Protein AF-A0A537E3X8-F1 (afdb_monomer)

pLDDT: mean 77.58, std 12.45, range [46.03, 91.12]

Sequence (72 aa):
M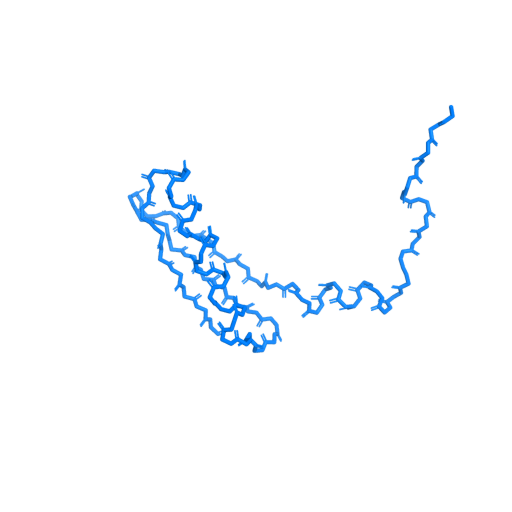SRHHLAKRARKGQIENVVSGLCGVQAQRKSSLTEVTVKPFRNLSSARKQLVKEEAASFGEFMGTKVEVTIL

Mean predicted aligned error: 10.25 Å

Nearest PDB structures (foldseek):
  6yef-assembly1_c  TM=6.050E-01  e=2.789E-01  Staphylococcus aureus subsp. aureus NCTC 8325
  3byr-assembly1_A-2  TM=5.311E-01  e=4.802E-01  Thermus thermophilus
  3byp-assembly1_B  TM=5.019E-01  e=5.139E-01  unclassified
  3q7j-assembly2_B  TM=4.309E-01  e=4.486E-01  Thermoplasma acidophilum DSM 1728
  3gr0-assembly2_B  TM=5.196E-01  e=1.631E+00  Salmonella enterica subsp. enterica serovar Typhimurium

Solvent-accessible surface area (backbone atoms only — not comparable to full-atom values): 4351 Å² total; per-residue (Å²): 134,87,82,65,82,73,78,63,80,74,56,68,69,59,51,48,55,55,59,60,67,45,53,53,73,48,77,47,79,56,94,67,37,32,42,33,42,38,44,48,77,52,90,71,52,72,70,55,52,46,52,55,53,53,52,41,49,54,50,14,62,76,68,76,28,52,56,48,79,45,77,103

Radius of gyration: 16.41 Å; Cα contacts (8 Å, |Δi|>4): 78; chains: 1; bounding box: 29×35×43 Å

Structure (mmCIF, N/CA/C/O backbone):
data_AF-A0A537E3X8-F1
#
_entry.id   AF-A0A537E3X8-F1
#
loop_
_atom_site.group_PDB
_atom_site.id
_atom_site.type_symbol
_atom_site.label_atom_id
_atom_site.label_alt_id
_atom_site.label_comp_id
_atom_site.label_asym_id
_atom_site.label_entity_id
_atom_site.label_seq_id
_atom_site.pdbx_PDB_ins_code
_atom_site.Cartn_x
_atom_site.Cartn_y
_atom_site.Cartn_z
_atom_site.occupancy
_atom_site.B_iso_or_equiv
_atom_site.auth_seq_id
_atom_site.auth_comp_id
_atom_site.auth_asym_id
_atom_site.auth_atom_id
_a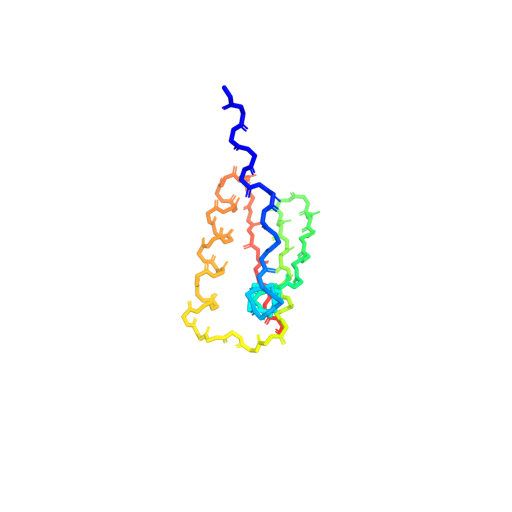tom_site.pdbx_PDB_model_num
ATOM 1 N N . MET A 1 1 ? -4.635 27.545 -30.850 1.00 46.03 1 MET A N 1
ATOM 2 C CA . MET A 1 1 ? -4.402 26.193 -31.408 1.00 46.03 1 MET A CA 1
ATOM 3 C C . MET A 1 1 ? -4.219 25.206 -30.265 1.00 46.03 1 MET A C 1
ATOM 5 O O . MET A 1 1 ? -3.308 25.383 -29.466 1.00 46.03 1 MET A O 1
ATOM 9 N N . SER A 1 2 ? -5.123 24.232 -30.147 1.00 51.16 2 SER A N 1
ATOM 10 C CA . SER A 1 2 ? -5.146 23.242 -29.064 1.00 51.16 2 SER A CA 1
ATOM 11 C C . SER A 1 2 ? -3.982 22.252 -29.200 1.00 51.16 2 SER A C 1
ATOM 13 O O . SER A 1 2 ? -3.909 21.492 -30.166 1.00 51.16 2 SER A O 1
ATOM 15 N N . ARG A 1 3 ? -3.039 22.279 -28.250 1.00 53.28 3 ARG A N 1
ATOM 16 C CA . ARG A 1 3 ? -1.919 21.330 -28.162 1.00 53.28 3 ARG A CA 1
ATOM 17 C C . ARG A 1 3 ? -2.411 20.041 -2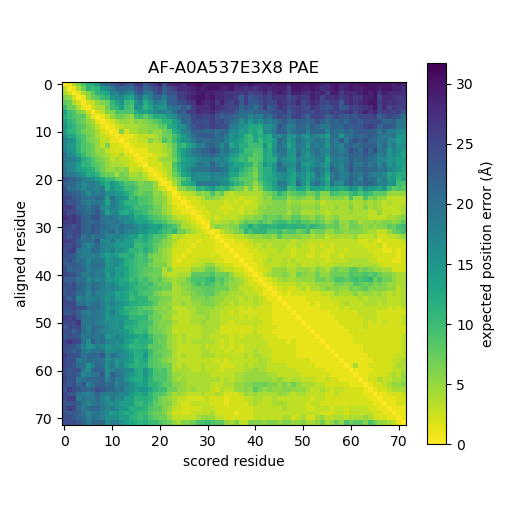7.507 1.00 53.28 3 ARG A C 1
ATOM 19 O O . ARG A 1 3 ? -2.226 19.836 -26.313 1.00 53.28 3 ARG A O 1
ATOM 26 N N . HIS A 1 4 ? -3.024 19.161 -28.291 1.00 47.50 4 HIS A N 1
ATOM 27 C CA . HIS A 1 4 ? -3.376 17.821 -27.828 1.00 47.50 4 HIS A CA 1
ATOM 28 C C . HIS A 1 4 ? -2.103 16.975 -27.636 1.00 47.50 4 HIS A C 1
ATOM 30 O O . HIS A 1 4 ? -1.660 16.253 -28.525 1.00 47.50 4 HIS A O 1
ATOM 36 N N . HIS A 1 5 ? -1.525 17.042 -26.439 1.00 53.66 5 HIS A N 1
ATOM 37 C CA . HIS A 1 5 ? -0.455 16.181 -25.903 1.00 53.66 5 HIS A CA 1
ATOM 38 C C . HIS A 1 5 ? -0.728 14.662 -26.000 1.00 53.66 5 HIS A C 1
ATOM 40 O O . HIS A 1 5 ? 0.178 13.866 -25.777 1.00 53.66 5 HIS A O 1
ATOM 46 N N . LEU A 1 6 ? -1.940 14.253 -26.388 1.00 55.44 6 LEU A N 1
ATOM 47 C CA . LEU A 1 6 ? -2.341 12.855 -26.578 1.00 55.44 6 LEU A CA 1
ATOM 48 C C . LEU A 1 6 ? -2.145 12.334 -28.017 1.00 55.44 6 LEU A C 1
ATOM 50 O O . LEU A 1 6 ? -2.345 11.149 -28.265 1.00 55.44 6 LEU A O 1
ATOM 54 N N . ALA A 1 7 ? -1.741 13.178 -28.977 1.00 58.25 7 ALA A N 1
ATOM 55 C CA . ALA A 1 7 ? -1.613 12.780 -30.387 1.00 58.25 7 ALA A CA 1
ATOM 56 C C . ALA A 1 7 ? -0.449 11.804 -30.667 1.00 58.25 7 ALA A C 1
ATOM 58 O O . ALA A 1 7 ? -0.435 11.126 -31.693 1.00 58.25 7 ALA A O 1
ATOM 59 N N . LYS A 1 8 ? 0.533 11.703 -29.761 1.00 66.00 8 LYS A N 1
ATOM 60 C CA . LYS A 1 8 ? 1.633 10.735 -29.864 1.00 66.00 8 LYS A CA 1
ATOM 61 C C . LYS A 1 8 ? 1.371 9.549 -28.945 1.00 66.00 8 LYS A C 1
ATOM 63 O O . LYS A 1 8 ? 1.437 9.679 -27.726 1.00 66.00 8 LYS A O 1
ATOM 68 N N . ARG A 1 9 ? 1.154 8.368 -29.535 1.00 64.88 9 ARG A N 1
ATOM 69 C CA . ARG A 1 9 ? 1.190 7.107 -28.783 1.00 64.88 9 ARG A CA 1
ATOM 70 C C . ARG A 1 9 ? 2.580 6.933 -28.173 1.00 64.88 9 ARG A C 1
ATOM 72 O O . ARG A 1 9 ? 3.586 6.992 -28.883 1.00 64.88 9 ARG A O 1
ATOM 79 N N . ALA A 1 10 ? 2.628 6.711 -26.862 1.00 67.31 10 ALA A N 1
ATOM 80 C CA . ALA A 1 10 ? 3.853 6.297 -26.197 1.00 67.31 10 ALA A CA 1
ATOM 81 C C . ALA A 1 10 ? 4.364 4.992 -26.831 1.00 67.31 10 ALA A C 1
ATOM 83 O O . ALA A 1 10 ? 3.581 4.130 -27.237 1.00 67.31 10 ALA A O 1
ATOM 84 N N . ARG A 1 11 ? 5.690 4.850 -26.948 1.00 73.38 11 ARG A N 1
ATOM 85 C CA . ARG A 1 11 ? 6.295 3.609 -27.454 1.00 73.38 11 ARG A CA 1
ATOM 86 C C . ARG A 1 11 ? 5.872 2.448 -26.552 1.00 73.38 11 ARG A C 1
ATOM 88 O O . ARG A 1 11 ? 5.854 2.610 -25.335 1.00 73.38 11 ARG A O 1
ATOM 95 N N . LYS A 1 12 ? 5.598 1.274 -27.132 1.00 69.50 12 LYS A N 1
ATOM 96 C CA . LYS A 1 12 ? 5.153 0.078 -26.393 1.00 69.50 12 LYS A CA 1
ATOM 97 C C . LYS A 1 12 ? 6.013 -0.208 -25.152 1.00 69.50 12 LYS A C 1
ATOM 99 O O . LYS A 1 12 ? 5.457 -0.344 -24.075 1.00 69.50 12 LYS A O 1
ATOM 104 N N . GLY A 1 13 ? 7.344 -0.146 -25.264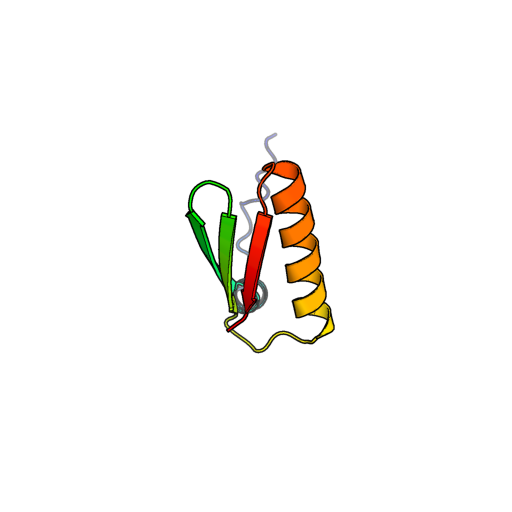 1.00 69.38 13 GLY A N 1
ATOM 105 C CA . GLY A 1 13 ? 8.247 -0.349 -24.119 1.00 69.38 13 GLY A CA 1
ATOM 106 C C . GLY A 1 13 ? 8.136 0.702 -23.000 1.00 69.38 13 GLY A C 1
ATOM 107 O O . GLY A 1 13 ? 8.398 0.405 -21.842 1.00 69.38 13 GLY A O 1
ATOM 108 N N . GLN A 1 14 ? 7.705 1.930 -23.308 1.00 67.44 14 GLN A N 1
ATOM 109 C CA . GLN A 1 14 ? 7.425 2.954 -22.291 1.00 67.44 14 GLN A CA 1
ATOM 110 C C . GLN A 1 14 ? 6.114 2.654 -21.559 1.00 67.44 14 GLN A C 1
ATOM 112 O O . GLN A 1 14 ? 6.045 2.797 -20.342 1.00 67.44 14 GLN A O 1
ATOM 117 N N . ILE A 1 15 ? 5.103 2.174 -22.288 1.00 64.12 15 ILE A N 1
ATOM 118 C CA . ILE A 1 15 ? 3.847 1.699 -21.700 1.00 64.12 15 ILE A CA 1
ATOM 119 C C . ILE A 1 15 ? 4.115 0.465 -20.835 1.00 64.12 15 ILE A C 1
ATOM 121 O O . ILE A 1 15 ? 3.654 0.416 -19.706 1.00 64.12 15 ILE A O 1
ATOM 125 N N . GLU A 1 16 ? 4.915 -0.493 -21.302 1.00 63.66 16 GLU A N 1
ATOM 126 C CA . GLU A 1 16 ? 5.301 -1.680 -20.530 1.00 63.66 16 GLU A CA 1
ATOM 127 C C . GLU A 1 16 ? 6.073 -1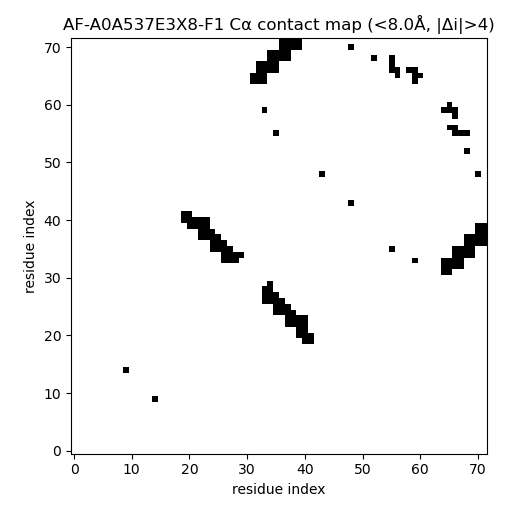.323 -19.261 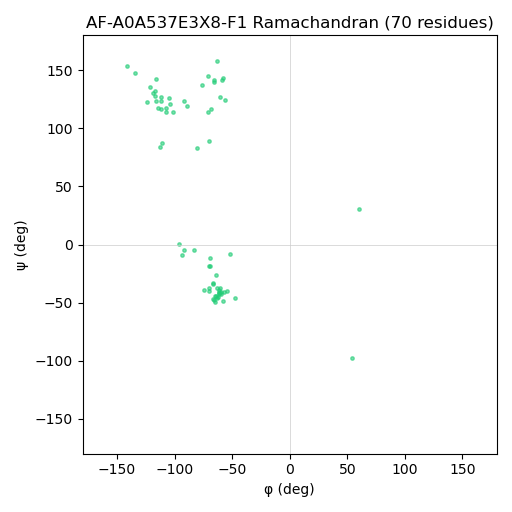1.00 63.66 16 GLU A C 1
ATOM 129 O O . GLU A 1 16 ? 5.808 -1.909 -18.219 1.00 63.66 16 GLU A O 1
ATOM 134 N N . ASN A 1 17 ? 6.965 -0.331 -19.296 1.00 64.62 17 ASN A N 1
ATOM 135 C CA . ASN A 1 17 ? 7.648 0.137 -18.090 1.00 64.62 17 ASN A CA 1
ATOM 136 C C . ASN A 1 17 ? 6.666 0.707 -17.060 1.00 64.62 17 ASN A C 1
ATOM 138 O O . ASN A 1 17 ? 6.741 0.340 -15.889 1.00 64.62 17 ASN A O 1
ATOM 142 N N . VAL A 1 18 ? 5.715 1.537 -17.497 1.00 61.53 18 VAL A N 1
ATOM 143 C CA . VAL A 1 18 ? 4.675 2.102 -16.623 1.00 61.53 18 VAL A CA 1
ATOM 144 C C . VAL A 1 18 ? 3.766 0.998 -16.084 1.00 61.53 18 VAL A C 1
ATOM 146 O O . VAL A 1 18 ? 3.579 0.895 -14.876 1.00 61.53 18 VAL A O 1
ATOM 149 N N . VAL A 1 19 ? 3.268 0.121 -16.958 1.00 59.53 19 VAL A N 1
ATOM 150 C CA . VAL A 1 19 ? 2.354 -0.976 -16.608 1.00 59.53 19 VAL A CA 1
ATOM 151 C C . VAL A 1 19 ? 3.037 -2.022 -15.725 1.00 59.53 19 VAL A C 1
ATOM 153 O O . VAL A 1 19 ? 2.416 -2.543 -14.806 1.00 59.53 19 VAL A O 1
ATOM 156 N N . SER A 1 20 ? 4.333 -2.279 -15.918 1.00 61.09 20 SER A N 1
ATOM 157 C CA . SER A 1 20 ? 5.119 -3.179 -15.062 1.00 61.09 20 SER A CA 1
ATOM 158 C C . SER A 1 20 ? 5.358 -2.636 -13.652 1.00 61.09 20 SER A C 1
ATOM 160 O O . SER A 1 20 ? 5.714 -3.402 -12.756 1.00 61.09 20 SER A O 1
ATOM 162 N N . GLY A 1 21 ? 5.187 -1.324 -13.464 1.00 59.88 21 GLY A N 1
ATOM 163 C CA . GLY A 1 21 ? 5.220 -0.658 -12.167 1.00 59.88 21 GLY A CA 1
ATOM 164 C C . GLY A 1 21 ? 3.844 -0.501 -11.524 1.00 59.88 21 GLY A C 1
ATOM 165 O O . GLY A 1 21 ? 3.779 -0.111 -10.359 1.00 59.88 21 GLY A O 1
ATOM 166 N N . LEU A 1 22 ? 2.755 -0.799 -12.245 1.00 58.03 22 LEU A N 1
ATOM 167 C CA . LEU A 1 22 ? 1.415 -0.764 -11.670 1.00 58.03 22 LEU A CA 1
ATOM 168 C C . LEU A 1 22 ? 1.303 -1.859 -10.605 1.00 58.03 22 LEU A C 1
ATOM 170 O O . LEU A 1 22 ? 1.854 -2.949 -10.730 1.00 58.03 22 LEU A O 1
ATOM 174 N N . CYS A 1 23 ? 0.617 -1.558 -9.515 1.00 67.06 23 CYS A N 1
ATOM 175 C CA . CYS A 1 23 ? 0.278 -2.534 -8.493 1.00 67.06 23 CYS A CA 1
ATOM 176 C C . CYS A 1 23 ? -1.240 -2.665 -8.456 1.00 67.06 23 CYS A C 1
ATOM 178 O O . CYS A 1 23 ? -1.958 -1.681 -8.640 1.00 67.06 23 CYS A O 1
ATOM 180 N N . GLY A 1 24 ? -1.740 -3.883 -8.250 1.00 76.62 24 GLY A N 1
ATOM 181 C CA . GLY A 1 24 ? -3.137 -4.049 -7.882 1.00 76.62 24 GLY A CA 1
ATOM 182 C C . GLY A 1 24 ? -3.308 -3.490 -6.476 1.00 76.62 24 GLY A C 1
ATOM 183 O O . GLY A 1 24 ? -2.684 -4.003 -5.550 1.00 76.62 24 GLY A O 1
ATOM 184 N N . VAL A 1 25 ? -4.108 -2.439 -6.316 1.00 78.19 25 VAL A N 1
ATOM 185 C CA . VAL A 1 25 ? -4.444 -1.883 -5.001 1.00 78.19 25 VAL A CA 1
ATOM 186 C C . VAL A 1 25 ? -5.917 -2.137 -4.740 1.00 78.19 25 VAL A C 1
ATOM 188 O O . VAL A 1 25 ? -6.771 -1.785 -5.551 1.00 78.19 25 VAL A O 1
ATOM 191 N N . GLN A 1 26 ? -6.208 -2.745 -3.599 1.00 80.81 26 GLN A N 1
ATOM 192 C CA . GLN A 1 26 ? -7.556 -2.904 -3.081 1.00 80.81 26 GLN A CA 1
ATOM 193 C C . GLN A 1 26 ? -7.649 -2.154 -1.758 1.00 80.81 26 GLN A C 1
ATOM 195 O O . GLN A 1 26 ? -6.844 -2.389 -0.862 1.00 80.81 26 GLN A O 1
ATOM 200 N N . ALA A 1 27 ? -8.642 -1.281 -1.626 1.00 81.31 27 ALA A N 1
ATOM 201 C CA . ALA A 1 27 ? -8.948 -0.608 -0.373 1.00 81.31 27 ALA A CA 1
ATOM 202 C C . ALA A 1 27 ? -10.347 -1.013 0.096 1.00 81.31 27 ALA A C 1
ATOM 204 O O . ALA A 1 27 ? -11.301 -0.983 -0.684 1.00 81.31 27 ALA A O 1
ATOM 205 N N . GLN A 1 28 ? -10.474 -1.381 1.367 1.00 84.62 28 GLN A N 1
ATOM 206 C CA . GLN A 1 28 ? -11.747 -1.669 2.012 1.00 84.62 28 GLN A CA 1
ATOM 207 C C . GLN A 1 28 ? -11.901 -0.789 3.249 1.00 84.62 28 GLN A C 1
ATOM 209 O O . GLN A 1 28 ? -11.082 -0.831 4.164 1.00 84.62 28 GLN A O 1
ATOM 214 N N . ARG A 1 29 ? -12.982 -0.009 3.295 1.00 83.50 29 ARG A N 1
ATOM 215 C CA . ARG A 1 29 ? -13.328 0.789 4.471 1.00 83.50 29 ARG A CA 1
ATOM 216 C C . ARG A 1 29 ? -14.213 -0.025 5.414 1.00 83.50 29 ARG A C 1
ATOM 218 O O . ARG A 1 29 ? -15.322 -0.408 5.050 1.00 83.50 29 ARG A O 1
ATOM 225 N N . LYS A 1 30 ? -13.737 -0.240 6.635 1.00 82.94 30 LYS A N 1
ATOM 226 C CA . LYS A 1 30 ? -14.453 -0.842 7.763 1.00 82.94 30 LYS A CA 1
ATOM 227 C C . LYS A 1 30 ? -14.663 0.221 8.840 1.00 82.94 30 LYS A C 1
ATOM 229 O O . LYS A 1 30 ? -13.891 0.321 9.787 1.00 82.94 30 LYS A O 1
ATOM 234 N N . SER A 1 31 ? -15.717 1.025 8.689 1.00 81.94 31 SER A N 1
ATOM 235 C CA . SER A 1 31 ? -16.064 2.112 9.619 1.00 81.94 31 SER A CA 1
ATOM 236 C C . SER A 1 31 ? -14.901 3.103 9.850 1.00 81.94 31 SER A C 1
ATOM 238 O O . SER A 1 31 ? -14.689 3.984 9.011 1.00 81.94 31 SER A O 1
ATOM 240 N N . SER A 1 32 ? -14.138 2.933 10.939 1.00 83.50 32 SER A N 1
ATOM 241 C CA . SER A 1 32 ? -12.997 3.756 11.375 1.00 83.50 32 SER A CA 1
ATOM 242 C C . SER A 1 32 ? -11.615 3.227 10.957 1.00 83.50 32 SER A C 1
ATOM 244 O O . SER A 1 32 ? -10.593 3.831 11.297 1.00 83.50 32 SER A O 1
ATOM 246 N N . LEU A 1 33 ? -11.568 2.103 10.237 1.00 86.38 33 LEU A N 1
ATOM 247 C CA . LEU A 1 33 ? -10.352 1.513 9.687 1.00 86.38 33 LEU A CA 1
ATOM 248 C C . LEU A 1 33 ? -10.477 1.392 8.170 1.00 86.38 33 LEU A C 1
ATOM 250 O O . LEU A 1 33 ? -11.491 0.925 7.654 1.00 86.38 33 LEU A O 1
ATOM 254 N N . THR A 1 34 ? -9.429 1.764 7.450 1.00 87.44 34 THR A N 1
ATOM 255 C CA . THR A 1 34 ? -9.291 1.457 6.029 1.00 87.44 34 THR A CA 1
ATOM 256 C C . THR A 1 34 ? -8.160 0.460 5.845 1.00 87.44 34 THR A C 1
ATOM 258 O O . THR A 1 34 ? -7.004 0.742 6.144 1.00 87.44 34 THR A O 1
ATOM 261 N N . GLU A 1 35 ? -8.493 -0.722 5.351 1.00 90.25 35 GLU A N 1
ATOM 262 C CA . GLU A 1 35 ? -7.521 -1.757 5.023 1.00 90.25 35 GLU A CA 1
ATOM 263 C C . GLU A 1 35 ? -7.119 -1.601 3.561 1.00 90.25 35 GLU A C 1
ATOM 265 O O . GLU A 1 35 ? -7.968 -1.616 2.667 1.00 90.25 35 GLU A O 1
ATOM 270 N N . VAL A 1 36 ? -5.823 -1.450 3.310 1.00 88.06 36 VAL A N 1
ATOM 271 C CA . VAL A 1 36 ? -5.259 -1.336 1.967 1.00 88.06 36 VAL A CA 1
ATOM 272 C C . VAL A 1 36 ? -4.382 -2.549 1.706 1.00 88.06 36 VAL A C 1
ATOM 274 O O . VAL A 1 36 ? -3.370 -2.766 2.368 1.00 88.06 36 VAL A O 1
ATOM 277 N N . THR A 1 37 ? -4.757 -3.342 0.711 1.00 87.75 37 THR A N 1
ATOM 278 C CA . THR A 1 37 ? -3.957 -4.462 0.223 1.00 87.75 37 THR A CA 1
ATOM 279 C C . THR A 1 37 ? -3.309 -4.075 -1.096 1.00 87.75 37 THR A C 1
ATOM 281 O O . THR A 1 37 ? -3.991 -3.762 -2.073 1.00 87.75 37 THR A O 1
ATOM 284 N N . VAL A 1 38 ? -1.982 -4.113 -1.130 1.00 85.69 38 VAL A N 1
ATOM 285 C CA . VAL A 1 38 ? -1.179 -3.851 -2.322 1.00 85.69 38 VAL A CA 1
ATOM 286 C C . VAL A 1 38 ? -0.607 -5.176 -2.804 1.00 85.69 38 VAL A C 1
ATOM 288 O O . VAL A 1 38 ? 0.178 -5.815 -2.107 1.00 85.69 38 VAL A O 1
ATOM 291 N N . LYS A 1 39 ? -0.989 -5.582 -4.013 1.00 85.94 39 LYS A N 1
ATOM 292 C CA . LYS A 1 39 ? -0.458 -6.745 -4.721 1.00 85.94 39 LYS A CA 1
ATOM 293 C C . LYS A 1 39 ? 0.362 -6.258 -5.918 1.00 85.94 39 LYS A C 1
ATOM 295 O O . LYS A 1 39 ? -0.183 -6.052 -7.009 1.00 85.94 39 LYS A O 1
ATOM 300 N N . PRO A 1 40 ? 1.657 -5.984 -5.723 1.00 78.50 40 PRO A N 1
ATOM 301 C CA . PRO A 1 40 ? 2.507 -5.492 -6.790 1.00 78.50 40 PRO A CA 1
ATOM 302 C C . PRO A 1 40 ? 2.785 -6.609 -7.809 1.00 78.50 40 PRO A C 1
ATOM 304 O O . PRO A 1 40 ? 2.936 -7.773 -7.447 1.00 78.50 40 PRO A O 1
ATOM 307 N N . PHE A 1 41 ? 2.889 -6.272 -9.100 1.00 78.62 41 PHE A N 1
ATOM 308 C CA . PHE A 1 41 ? 3.237 -7.259 -10.138 1.00 78.62 41 PHE A CA 1
ATOM 309 C C . PHE A 1 41 ? 4.693 -7.750 -10.047 1.00 78.62 41 PHE A C 1
ATOM 311 O O . PHE A 1 41 ? 5.070 -8.714 -10.712 1.00 78.62 41 PHE A O 1
ATOM 318 N N . ARG A 1 42 ? 5.527 -7.082 -9.240 1.00 77.00 42 ARG A N 1
ATOM 319 C CA . ARG A 1 42 ? 6.920 -7.436 -8.946 1.00 77.00 42 ARG A CA 1
ATOM 320 C C . ARG A 1 42 ? 7.214 -7.163 -7.477 1.00 77.00 42 ARG A C 1
ATOM 322 O O . ARG A 1 42 ? 6.639 -6.246 -6.897 1.00 77.00 42 ARG A O 1
ATOM 329 N N . ASN A 1 43 ? 8.172 -7.886 -6.905 1.00 80.44 43 ASN A N 1
ATOM 330 C CA . ASN A 1 43 ? 8.609 -7.631 -5.536 1.00 80.44 43 ASN A CA 1
ATOM 331 C C . ASN A 1 43 ? 9.071 -6.177 -5.370 1.00 80.44 43 ASN A C 1
ATOM 333 O O . ASN A 1 43 ? 9.953 -5.695 -6.085 1.00 80.44 43 ASN A O 1
ATOM 337 N N . LEU A 1 44 ? 8.472 -5.477 -4.409 1.00 81.62 44 LEU A N 1
ATOM 338 C CA . LEU A 1 44 ? 8.897 -4.135 -4.033 1.00 81.62 44 LEU A CA 1
ATOM 339 C C . LEU A 1 44 ? 10.172 -4.212 -3.189 1.00 81.62 44 LEU A C 1
ATOM 341 O O . LEU A 1 44 ? 10.267 -5.025 -2.267 1.00 81.62 44 LEU A O 1
ATOM 345 N N . SER A 1 45 ? 11.127 -3.325 -3.469 1.00 86.25 45 SER A N 1
ATOM 346 C CA . SER A 1 45 ? 12.265 -3.104 -2.576 1.00 86.25 45 SER A CA 1
ATOM 347 C C . SER A 1 45 ? 11.789 -2.559 -1.228 1.00 86.25 45 SER A C 1
ATOM 349 O O . SER A 1 45 ? 10.724 -1.943 -1.142 1.00 86.25 45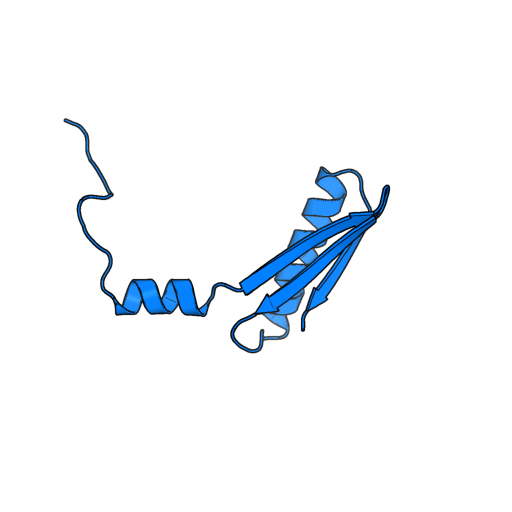 SER A O 1
ATOM 351 N N . SER A 1 46 ? 12.593 -2.724 -0.176 1.00 86.00 46 SER A N 1
ATOM 352 C CA . SER A 1 46 ? 12.275 -2.205 1.161 1.00 86.00 46 SER A CA 1
ATOM 353 C C . SER A 1 46 ? 11.991 -0.699 1.147 1.00 86.00 46 SER A C 1
ATOM 355 O O . SER A 1 46 ? 11.019 -0.261 1.753 1.00 86.00 46 SER A O 1
ATOM 357 N N . ALA A 1 47 ? 12.758 0.073 0.365 1.00 85.00 47 ALA A N 1
ATOM 358 C CA . ALA A 1 47 ? 12.537 1.508 0.182 1.00 85.00 47 ALA A CA 1
ATOM 359 C C . ALA A 1 47 ? 11.165 1.820 -0.444 1.00 85.00 47 ALA A C 1
ATOM 361 O O . ALA A 1 47 ? 10.455 2.701 0.022 1.00 85.00 47 ALA A O 1
ATOM 362 N N . ARG A 1 48 ? 10.737 1.060 -1.462 1.00 84.19 48 ARG A N 1
ATOM 363 C CA . ARG A 1 48 ? 9.410 1.251 -2.070 1.00 84.19 48 ARG A CA 1
ATOM 364 C C . ARG A 1 48 ? 8.276 0.814 -1.150 1.00 84.19 48 ARG A C 1
ATOM 366 O O . ARG A 1 48 ? 7.250 1.479 -1.113 1.00 84.19 48 ARG A O 1
ATOM 373 N N . LYS A 1 49 ? 8.453 -0.272 -0.389 1.00 85.94 49 LYS A N 1
ATOM 374 C CA . LYS A 1 49 ? 7.480 -0.687 0.636 1.00 85.94 49 LYS A CA 1
ATOM 375 C C . LYS A 1 49 ? 7.301 0.396 1.700 1.00 85.94 49 LYS A C 1
ATOM 377 O O . LYS A 1 49 ? 6.187 0.596 2.166 1.00 85.94 49 LYS A O 1
ATOM 382 N N . GLN A 1 50 ? 8.383 1.083 2.059 1.00 86.88 50 GLN A N 1
ATOM 383 C CA . GLN A 1 50 ? 8.351 2.183 3.012 1.00 86.88 50 GLN A CA 1
ATOM 384 C C . GLN A 1 50 ? 7.568 3.386 2.464 1.00 86.88 50 GLN A C 1
ATOM 386 O O . GLN A 1 50 ? 6.643 3.837 3.129 1.00 86.88 50 GLN A O 1
ATOM 391 N N . LEU A 1 51 ? 7.824 3.796 1.217 1.00 86.88 51 LEU A N 1
ATOM 392 C CA . LEU A 1 51 ? 7.053 4.860 0.556 1.00 86.88 51 LEU A CA 1
ATOM 393 C C . LEU A 1 51 ? 5.547 4.552 0.498 1.00 86.88 51 LEU A C 1
ATOM 395 O O . LEU A 1 51 ? 4.726 5.424 0.747 1.00 86.88 51 LEU A O 1
ATOM 399 N N . VAL A 1 52 ? 5.167 3.298 0.223 1.00 86.81 52 VAL A N 1
ATOM 400 C CA . VAL A 1 52 ? 3.750 2.882 0.221 1.00 86.81 52 VAL A CA 1
ATOM 401 C C . VAL A 1 52 ? 3.113 3.033 1.609 1.00 86.81 52 VAL A C 1
ATOM 403 O O . VAL A 1 52 ? 1.949 3.412 1.711 1.00 86.81 52 VAL A O 1
ATOM 406 N N . LYS A 1 53 ? 3.856 2.742 2.683 1.00 88.81 53 LYS A N 1
ATOM 407 C CA . LYS A 1 53 ? 3.365 2.913 4.059 1.00 88.81 53 LYS A CA 1
ATOM 408 C C . LYS A 1 53 ? 3.226 4.386 4.440 1.00 88.81 53 LYS A C 1
ATOM 410 O O . LYS A 1 53 ? 2.25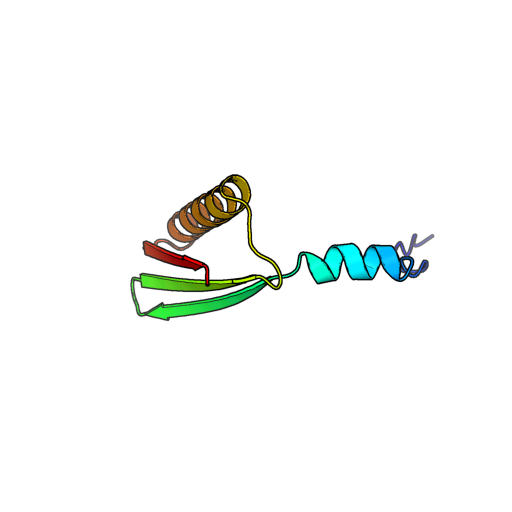4 4.736 5.097 1.00 88.81 53 LYS A O 1
ATOM 415 N N . GLU A 1 54 ? 4.174 5.224 4.029 1.00 89.00 54 GLU A N 1
ATOM 416 C CA . GLU A 1 54 ? 4.141 6.674 4.265 1.00 89.00 54 GLU A CA 1
ATOM 417 C C . GLU A 1 54 ? 2.949 7.324 3.559 1.00 89.00 54 GLU A C 1
ATOM 419 O O . GLU A 1 54 ? 2.182 8.053 4.187 1.00 89.00 54 GLU A O 1
ATOM 424 N N . GLU A 1 55 ? 2.719 6.973 2.294 1.00 87.69 55 GLU A N 1
ATOM 425 C CA . GLU A 1 55 ? 1.570 7.467 1.534 1.00 87.69 55 GLU A CA 1
ATOM 426 C C . GLU A 1 55 ? 0.244 7.034 2.173 1.00 87.69 55 GLU A C 1
ATOM 428 O O . GLU A 1 55 ? -0.692 7.820 2.300 1.00 87.69 55 GLU A O 1
ATOM 433 N N . ALA A 1 56 ? 0.161 5.786 2.639 1.00 87.94 56 ALA A N 1
ATOM 434 C CA . ALA A 1 56 ? -1.027 5.287 3.317 1.00 87.94 56 ALA A CA 1
ATOM 435 C C . ALA A 1 56 ? -1.285 5.969 4.668 1.00 87.94 56 ALA A C 1
ATOM 437 O O . ALA A 1 56 ? -2.444 6.149 5.041 1.00 87.94 56 ALA A O 1
ATOM 438 N N . ALA A 1 57 ? -0.232 6.364 5.390 1.00 87.25 57 ALA A N 1
ATOM 439 C CA . ALA A 1 57 ? -0.365 7.157 6.607 1.00 87.25 57 ALA A CA 1
ATOM 440 C C . ALA A 1 57 ? -0.925 8.551 6.292 1.00 87.25 57 ALA A C 1
ATOM 442 O O . ALA A 1 57 ? -1.917 8.950 6.901 1.00 87.25 57 ALA A O 1
ATOM 443 N N . SER A 1 58 ? -0.375 9.233 5.280 1.00 89.69 58 SER A N 1
ATOM 444 C CA . SER A 1 58 ? -0.887 10.531 4.815 1.00 89.69 58 SER A CA 1
ATOM 445 C C . SER A 1 58 ? -2.344 10.439 4.344 1.00 89.69 58 SER A C 1
ATOM 447 O O . SER A 1 58 ? -3.177 11.276 4.690 1.00 89.69 58 SER A O 1
ATOM 449 N N . PHE A 1 59 ? -2.693 9.364 3.633 1.00 85.62 59 PHE A N 1
ATOM 450 C CA . PHE A 1 59 ? -4.072 9.080 3.250 1.00 85.62 59 PHE A CA 1
ATOM 451 C C . PHE A 1 59 ? -4.986 8.883 4.467 1.00 85.62 59 PHE A C 1
ATOM 453 O O . PHE A 1 59 ? -6.112 9.376 4.474 1.00 85.62 59 PHE A O 1
ATOM 460 N N . GLY A 1 60 ? -4.517 8.196 5.511 1.00 87.12 60 GLY A N 1
ATOM 461 C CA . GLY A 1 60 ? -5.271 8.012 6.750 1.00 87.12 60 GLY A CA 1
ATOM 462 C C . GLY A 1 60 ? -5.534 9.317 7.491 1.00 87.12 60 GLY A C 1
ATOM 463 O O . GLY A 1 60 ? -6.672 9.573 7.889 1.00 87.12 60 GLY A O 1
ATOM 464 N N . GLU A 1 61 ? -4.516 10.171 7.606 1.00 88.81 61 GLU A N 1
ATOM 465 C CA . GLU A 1 61 ? -4.645 11.520 8.167 1.00 88.81 61 GLU A CA 1
ATOM 466 C C . GLU A 1 61 ? -5.672 12.349 7.392 1.00 88.81 61 GLU A C 1
ATOM 468 O O . GLU A 1 61 ? -6.592 12.905 7.989 1.00 88.81 61 GLU A O 1
ATOM 473 N N . PHE A 1 62 ? -5.572 12.364 6.060 1.00 88.69 62 PHE A N 1
ATOM 474 C CA . PHE A 1 62 ? -6.508 13.079 5.193 1.00 88.69 62 PHE A CA 1
ATOM 475 C C . PHE A 1 62 ? -7.953 12.589 5.358 1.00 88.69 62 PHE A C 1
ATOM 477 O O . PHE A 1 62 ? -8.890 13.383 5.420 1.00 88.69 62 PHE A O 1
ATOM 484 N N . MET A 1 63 ? -8.139 11.274 5.449 1.00 83.12 63 MET A N 1
ATOM 485 C CA . MET A 1 63 ? -9.455 10.647 5.553 1.00 83.12 63 MET A CA 1
ATOM 486 C C . MET A 1 63 ? -10.003 10.616 6.990 1.00 83.12 63 MET A C 1
ATOM 488 O O . MET A 1 63 ? -11.129 10.154 7.194 1.00 83.12 63 MET A O 1
ATOM 492 N N . GLY A 1 64 ? -9.229 11.059 7.987 1.00 87.50 64 GLY A N 1
ATOM 493 C CA . GLY A 1 64 ? -9.596 10.983 9.404 1.00 87.50 64 GLY A CA 1
ATOM 494 C C . GLY A 1 64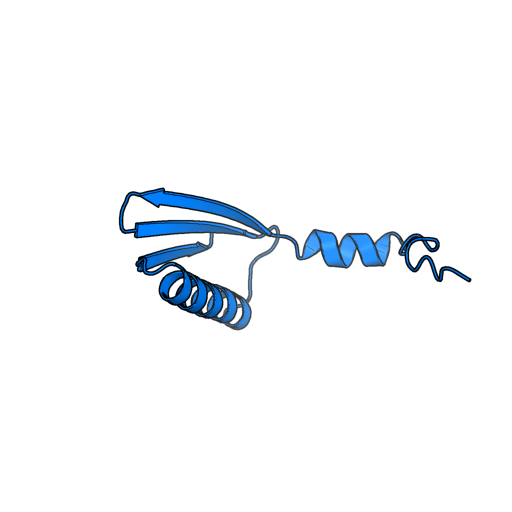 ? -9.820 9.547 9.891 1.00 87.50 64 GLY A C 1
ATOM 495 O O . GLY A 1 64 ? -10.670 9.301 10.745 1.00 87.50 64 GLY A O 1
ATOM 496 N N . THR A 1 65 ? -9.110 8.578 9.311 1.00 86.00 65 THR A N 1
ATOM 497 C CA . THR A 1 65 ? -9.276 7.142 9.574 1.00 86.00 65 THR A CA 1
ATOM 498 C C . THR A 1 65 ? -7.917 6.493 9.760 1.00 86.00 65 THR A C 1
ATOM 500 O O . THR A 1 65 ? -6.945 6.843 9.094 1.00 86.00 65 THR A O 1
ATOM 503 N N . LYS A 1 66 ? -7.842 5.467 10.609 1.00 90.00 66 LYS A N 1
ATOM 504 C CA . LYS A 1 66 ? -6.647 4.623 10.632 1.00 90.00 66 LYS A CA 1
ATOM 505 C C . LYS A 1 66 ? -6.554 3.873 9.302 1.00 90.00 66 LYS A C 1
ATOM 507 O O . LYS A 1 66 ? -7.580 3.409 8.799 1.00 90.00 66 LYS A O 1
ATOM 512 N N . VAL A 1 67 ? -5.350 3.749 8.748 1.00 90.88 67 VAL A N 1
ATOM 513 C CA . VAL A 1 67 ? -5.081 2.948 7.548 1.00 90.88 67 VAL A CA 1
ATOM 514 C C . VAL A 1 67 ? -4.089 1.849 7.895 1.00 90.88 67 VAL A C 1
ATOM 516 O O . VAL A 1 67 ? -3.044 2.113 8.486 1.00 90.88 67 VAL A O 1
ATOM 519 N N . GLU A 1 68 ? -4.408 0.616 7.522 1.00 91.12 68 GLU A N 1
ATOM 520 C CA . GLU A 1 68 ? -3.514 -0.530 7.674 1.00 91.12 68 GLU A CA 1
ATOM 521 C C . GLU A 1 68 ? -3.156 -1.089 6.301 1.00 91.12 68 GLU A C 1
ATOM 523 O O . GLU A 1 68 ? -4.033 -1.429 5.507 1.00 91.12 68 GLU A O 1
ATOM 528 N N . VAL A 1 69 ? -1.854 -1.162 6.016 1.00 89.94 69 VAL A N 1
ATOM 529 C CA . VAL A 1 69 ? -1.341 -1.609 4.717 1.00 89.94 69 VAL A CA 1
ATOM 530 C C . VAL A 1 69 ? -0.778 -3.015 4.813 1.00 89.94 69 VAL A C 1
ATOM 532 O O . VAL A 1 69 ? 0.164 -3.266 5.566 1.00 89.94 69 VAL A O 1
ATOM 535 N N . THR A 1 70 ? -1.271 -3.894 3.947 1.00 89.69 70 THR A N 1
ATOM 536 C CA . THR A 1 70 ? -0.680 -5.207 3.685 1.00 89.69 70 THR A CA 1
ATOM 537 C C . THR A 1 70 ? -0.110 -5.231 2.271 1.00 89.69 70 THR A C 1
ATOM 539 O O . THR A 1 70 ? -0.825 -4.978 1.305 1.00 89.69 70 THR A O 1
ATOM 542 N N . ILE A 1 71 ? 1.184 -5.529 2.136 1.00 85.56 71 ILE A N 1
ATOM 543 C CA . ILE A 1 71 ? 1.845 -5.706 0.836 1.00 85.56 71 ILE A CA 1
ATOM 544 C C . ILE A 1 71 ? 2.111 -7.201 0.658 1.00 85.56 71 ILE A C 1
ATOM 546 O O . ILE A 1 71 ? 2.902 -7.758 1.424 1.00 85.56 71 ILE A O 1
ATOM 550 N N . LEU A 1 72 ? 1.439 -7.817 -0.318 1.00 79.62 72 LEU A N 1
ATOM 551 C CA . LEU A 1 72 ? 1.558 -9.241 -0.657 1.00 79.62 72 LEU A CA 1
ATOM 552 C C . LEU A 1 72 ? 2.758 -9.527 -1.568 1.00 79.62 72 LEU A C 1
ATOM 554 O O . LEU A 1 72 ? 3.136 -8.631 -2.360 1.00 79.62 72 LEU A O 1
#

Foldseek 3Di:
DDPPPPPDDDDPVVVVVVVLQDWDWDWDDDPQEIEIETEHNDDDDPVVVVVVVVVQVVVCVVVVHHYDYDYD

Secondary structure (DSSP, 8-state):
----TTSSPPPHHHHHHHHHT-EEEEEEEETTEEEEEEEESSPPPHHHHHHHHHHHHHHHHHHTSEEEEEE-